Protein AF-A0A3E3E0A0-F1 (afdb_monomer_lite)

Secondary structure (DSSP, 8-state):
-PPPGGGGS-TTT--SEEEEEEEETTEEEEEEE-S-TT-SSPPPHHHHHHHHHHHHHHHHTSTTGGGEEEEEE-TTSSEEEEEEES--HHHHHHHHHHHHHHHHS--SPPTT-STTT-TTTTS--HHHHHHHHHHHHHHHTT--TTSSS--

Organism: NCBI:txid214853

Structure (mmCIF, N/CA/C/O backbone):
data_AF-A0A3E3E0A0-F1
#
_entry.id   AF-A0A3E3E0A0-F1
#
loop_
_atom_site.group_PDB
_atom_site.id
_atom_site.type_symbol
_atom_site.label_atom_id
_atom_site.label_alt_id
_atom_site.label_comp_id
_atom_site.label_asym_id
_atom_site.label_entity_id
_atom_site.label_seq_id
_atom_site.pdbx_PDB_ins_code
_atom_site.Cartn_x
_atom_site.Cartn_y
_atom_site.Cartn_z
_atom_site.occupancy
_atom_site.B_iso_or_equiv
_atom_site.auth_seq_id
_atom_site.auth_comp_id
_atom_site.auth_asym_id
_atom_site.auth_atom_id
_atom_site.pdbx_PDB_model_num
ATOM 1 N N . MET A 1 1 ? 30.960 1.815 -3.765 1.00 73.94 1 MET A N 1
ATOM 2 C CA . MET A 1 1 ? 29.744 1.153 -3.249 1.00 73.94 1 MET A CA 1
ATOM 3 C C . MET A 1 1 ? 28.763 1.051 -4.395 1.00 73.94 1 MET A C 1
ATOM 5 O O . MET A 1 1 ? 28.565 2.048 -5.081 1.00 73.94 1 MET A O 1
ATOM 9 N N . GLU A 1 2 ? 28.218 -0.135 -4.638 1.00 84.19 2 GLU A N 1
ATOM 10 C CA . GLU A 1 2 ? 27.210 -0.333 -5.680 1.00 84.19 2 GLU A CA 1
ATOM 11 C C . GLU A 1 2 ? 25.862 0.238 -5.228 1.00 84.19 2 GLU A C 1
ATOM 13 O O . GLU A 1 2 ? 25.525 0.206 -4.041 1.00 84.19 2 GLU A O 1
ATOM 18 N N . LYS A 1 3 ? 25.108 0.818 -6.166 1.00 85.25 3 LYS A N 1
ATOM 19 C CA . LYS A 1 3 ? 23.766 1.337 -5.891 1.00 85.25 3 LYS A CA 1
ATOM 20 C C . LYS A 1 3 ? 22.772 0.178 -5.834 1.00 85.25 3 LYS A C 1
ATOM 22 O O . LYS A 1 3 ? 22.814 -0.709 -6.677 1.00 85.25 3 LYS A O 1
ATOM 27 N N . ILE A 1 4 ? 21.845 0.224 -4.880 1.00 86.81 4 ILE A N 1
ATOM 28 C CA . ILE A 1 4 ? 20.697 -0.693 -4.850 1.00 86.81 4 ILE A CA 1
ATOM 29 C C . ILE A 1 4 ? 19.652 -0.288 -5.900 1.00 86.81 4 ILE A C 1
ATOM 31 O O . ILE A 1 4 ? 19.638 0.863 -6.338 1.00 86.81 4 ILE A O 1
ATOM 35 N N . ALA A 1 5 ? 18.746 -1.204 -6.258 1.00 84.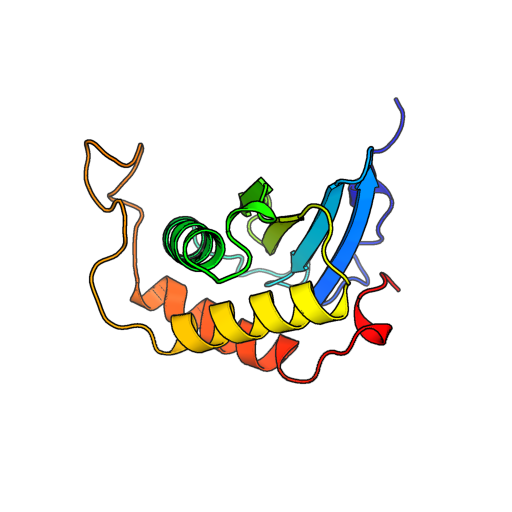75 5 ALA A N 1
ATOM 36 C CA . ALA A 1 5 ? 17.738 -1.005 -7.307 1.00 84.75 5 ALA A CA 1
ATOM 37 C C . ALA A 1 5 ? 16.954 0.313 -7.184 1.00 84.75 5 ALA A C 1
ATOM 39 O O . ALA A 1 5 ? 16.862 1.065 -8.151 1.00 84.75 5 ALA A O 1
ATOM 40 N N . SER A 1 6 ? 16.481 0.658 -5.982 1.00 83.25 6 SER A N 1
ATOM 41 C CA . SER A 1 6 ? 15.753 1.914 -5.760 1.00 83.25 6 SER A CA 1
ATOM 42 C C . SER A 1 6 ? 16.598 3.159 -6.058 1.00 83.25 6 SER A C 1
ATOM 44 O O . SER A 1 6 ? 16.064 4.167 -6.498 1.00 83.25 6 SER A O 1
ATOM 46 N N . PHE A 1 7 ? 17.922 3.112 -5.896 1.00 90.75 7 PHE A N 1
ATOM 47 C CA . PHE A 1 7 ? 18.809 4.254 -6.165 1.00 90.75 7 PHE A CA 1
ATOM 48 C C . PHE A 1 7 ? 19.191 4.389 -7.645 1.00 90.75 7 PHE A C 1
ATOM 50 O O . PHE A 1 7 ? 19.897 5.333 -8.014 1.00 90.75 7 PHE A O 1
ATOM 57 N N . MET A 1 8 ? 18.754 3.447 -8.485 1.00 90.75 8 MET A N 1
ATOM 58 C CA . MET A 1 8 ? 18.906 3.504 -9.939 1.00 90.75 8 MET A CA 1
ATOM 59 C C . MET A 1 8 ? 17.693 4.144 -10.634 1.00 90.75 8 MET A C 1
ATOM 61 O O . MET A 1 8 ? 17.782 4.462 -11.815 1.00 90.75 8 MET A O 1
ATOM 65 N N . VAL A 1 9 ? 16.590 4.375 -9.910 1.00 93.38 9 VAL A N 1
ATOM 66 C CA . VAL A 1 9 ? 15.364 5.005 -10.429 1.00 93.38 9 VAL A CA 1
ATOM 67 C C . VAL A 1 9 ? 15.447 6.531 -10.327 1.00 93.38 9 VAL A C 1
ATOM 69 O O . VAL A 1 9 ? 15.773 7.080 -9.269 1.00 93.38 9 VAL A O 1
ATOM 72 N N . ASP A 1 10 ? 15.082 7.231 -11.403 1.00 95.62 10 ASP A N 1
ATOM 73 C CA . ASP A 1 10 ? 14.968 8.692 -11.429 1.00 95.62 10 ASP A CA 1
ATOM 74 C C . ASP A 1 10 ? 13.688 9.157 -10.709 1.00 95.62 10 ASP A C 1
ATOM 76 O O . ASP A 1 10 ? 12.608 9.285 -11.287 1.00 95.62 10 ASP A O 1
ATOM 80 N N . HIS A 1 11 ? 13.814 9.442 -9.412 1.00 97.06 11 HIS A N 1
ATOM 81 C CA . HIS A 1 11 ? 12.701 9.888 -8.570 1.00 97.06 11 HIS A CA 1
ATOM 82 C C . HIS A 1 11 ? 12.135 11.262 -8.971 1.00 97.06 11 HIS A C 1
ATOM 84 O O . HIS A 1 11 ? 11.091 11.648 -8.453 1.00 97.06 11 HIS A O 1
ATOM 90 N N . THR A 1 12 ? 12.783 12.006 -9.877 1.00 96.44 12 THR A N 1
ATOM 91 C CA . THR A 1 12 ? 12.234 13.274 -10.391 1.00 96.44 12 THR A CA 1
ATOM 92 C C . THR A 1 12 ? 11.140 13.061 -11.441 1.00 96.44 12 THR A C 1
ATOM 94 O O . THR A 1 12 ? 10.350 13.972 -11.690 1.00 96.44 12 THR A O 1
ATOM 97 N N . LYS A 1 13 ? 11.064 11.855 -12.022 1.00 96.12 13 LYS A N 1
ATOM 98 C CA . LYS A 1 13 ? 10.086 11.461 -13.051 1.00 96.12 13 LYS A CA 1
ATOM 99 C C . LYS A 1 13 ? 9.067 10.432 -12.570 1.00 96.12 13 LYS A C 1
ATOM 101 O O . LYS A 1 13 ? 8.096 10.167 -13.272 1.00 96.12 13 LYS A O 1
ATOM 106 N N . LEU A 1 14 ? 9.304 9.833 -11.405 1.00 97.19 14 LEU A N 1
ATOM 107 C CA . LEU A 1 14 ? 8.433 8.813 -10.838 1.00 97.19 14 LEU A CA 1
ATOM 108 C C . LEU A 1 14 ? 7.099 9.427 -10.391 1.00 97.19 14 LEU A C 1
ATOM 110 O O . LEU A 1 14 ? 7.078 10.410 -9.653 1.00 97.19 14 LEU A O 1
ATOM 114 N N . GLU A 1 15 ? 5.998 8.811 -10.805 1.00 97.94 15 GLU A N 1
ATOM 115 C CA . GLU A 1 15 ? 4.637 9.201 -10.429 1.00 97.94 15 GLU A CA 1
ATOM 116 C C . GLU A 1 15 ? 4.018 8.159 -9.477 1.00 97.94 15 GLU A C 1
ATOM 118 O O . GLU A 1 15 ? 4.598 7.089 -9.271 1.00 97.94 15 GLU A O 1
ATOM 123 N N . PRO A 1 16 ? 2.872 8.449 -8.835 1.00 98.50 16 PRO A N 1
ATOM 124 C CA . PRO A 1 16 ? 2.122 7.439 -8.097 1.00 98.50 16 PRO A CA 1
ATOM 125 C C . PRO A 1 16 ? 1.701 6.257 -8.987 1.00 98.50 16 PRO A C 1
ATOM 127 O O . PRO A 1 16 ? 1.289 6.449 -10.131 1.00 98.50 16 PRO A O 1
ATOM 130 N N . GLY A 1 17 ? 1.781 5.034 -8.459 1.00 98.50 17 GLY A N 1
ATOM 131 C CA . GLY A 1 17 ? 1.506 3.813 -9.218 1.00 98.50 17 GLY A CA 1
ATOM 132 C C . GLY A 1 17 ? 1.955 2.531 -8.516 1.00 98.50 17 GLY A C 1
ATOM 133 O O . GLY A 1 17 ? 2.199 2.517 -7.307 1.00 98.50 17 GLY A O 1
ATOM 134 N N . ILE A 1 18 ? 2.054 1.443 -9.280 1.00 98.56 18 ILE A N 1
ATOM 135 C CA . ILE A 1 18 ? 2.648 0.162 -8.864 1.00 98.56 18 ILE A CA 1
ATOM 136 C C . ILE A 1 18 ? 3.805 -0.100 -9.817 1.00 98.56 18 ILE A C 1
ATOM 138 O O . ILE A 1 18 ? 3.575 -0.094 -11.020 1.00 98.56 18 ILE A O 1
ATOM 142 N N . TYR A 1 19 ? 5.005 -0.364 -9.306 1.00 98.38 19 TYR A N 1
ATOM 143 C CA . TYR A 1 19 ? 6.182 -0.605 -10.137 1.00 98.38 19 TYR A CA 1
ATOM 144 C C . TYR A 1 19 ? 6.899 -1.898 -9.766 1.00 98.38 19 TYR A C 1
ATOM 146 O O . TYR A 1 19 ? 7.047 -2.223 -8.589 1.00 98.38 19 TYR A O 1
ATOM 154 N N . LEU A 1 20 ? 7.393 -2.617 -10.768 1.00 97.19 20 LEU A N 1
ATOM 155 C CA . LEU A 1 20 ? 8.321 -3.724 -10.606 1.00 97.19 20 LEU A CA 1
ATOM 156 C C . LEU A 1 20 ? 9.680 -3.155 -10.183 1.00 97.19 20 LEU A C 1
ATOM 158 O O . LEU A 1 20 ? 10.423 -2.612 -10.997 1.00 97.19 20 LEU A O 1
ATOM 162 N N . SER A 1 21 ? 9.992 -3.257 -8.892 1.00 96.69 21 SER A N 1
ATOM 163 C CA . SER A 1 21 ? 11.202 -2.660 -8.326 1.00 96.69 21 SER A CA 1
ATOM 164 C C . SER A 1 21 ? 12.441 -3.487 -8.648 1.00 96.69 21 SER A C 1
ATOM 166 O O . SER A 1 21 ? 13.453 -2.958 -9.108 1.00 96.69 21 SER A O 1
ATOM 168 N N . ARG A 1 22 ? 12.365 -4.792 -8.376 1.00 95.31 22 ARG A N 1
ATOM 169 C CA . ARG A 1 22 ? 13.423 -5.767 -8.654 1.00 95.31 22 ARG A CA 1
ATOM 170 C C . ARG A 1 22 ? 12.894 -7.190 -8.532 1.00 95.31 22 ARG A C 1
ATOM 172 O O . ARG A 1 22 ? 11.874 -7.425 -7.880 1.00 95.31 22 ARG A O 1
ATOM 179 N N . GLU A 1 23 ? 13.666 -8.119 -9.073 1.00 94.88 23 GLU A N 1
ATOM 180 C CA . GLU A 1 23 ? 13.518 -9.549 -8.850 1.00 94.88 23 GLU A CA 1
ATOM 181 C C . GLU A 1 23 ? 14.853 -10.115 -8.363 1.00 94.88 23 GLU A C 1
ATOM 183 O O . GLU A 1 23 ? 15.891 -9.928 -9.001 1.00 94.88 23 GLU A O 1
ATOM 188 N N . ASP A 1 24 ? 14.836 -10.781 -7.212 1.00 93.62 24 ASP A N 1
ATOM 189 C CA . ASP A 1 24 ? 16.014 -11.413 -6.636 1.00 93.62 24 ASP A CA 1
ATOM 190 C C . ASP A 1 24 ? 15.655 -12.776 -6.039 1.00 93.62 24 ASP A C 1
ATOM 192 O O . ASP A 1 24 ? 14.772 -12.902 -5.199 1.00 93.62 24 ASP A O 1
ATOM 196 N N . ARG A 1 25 ? 16.339 -13.833 -6.503 1.00 93.81 25 ARG A N 1
ATOM 197 C CA . ARG A 1 25 ? 16.181 -15.214 -5.997 1.00 93.81 25 ARG A CA 1
ATOM 198 C C . ARG A 1 25 ? 14.723 -15.713 -6.009 1.00 93.81 25 ARG A C 1
ATOM 200 O O . ARG A 1 25 ? 14.295 -16.403 -5.089 1.00 93.81 25 ARG A O 1
ATOM 207 N N . GLY A 1 26 ? 13.970 -15.355 -7.051 1.00 93.81 26 GLY A N 1
ATOM 208 C CA . GLY A 1 26 ? 12.553 -15.701 -7.215 1.00 93.81 26 GLY A CA 1
ATOM 209 C C . GLY A 1 26 ? 11.581 -14.802 -6.444 1.00 93.81 26 GLY A C 1
ATOM 210 O O . GLY A 1 26 ? 10.372 -14.921 -6.629 1.00 93.81 26 GLY A O 1
ATOM 211 N N . VAL A 1 27 ? 12.079 -13.885 -5.609 1.00 97.94 27 VAL A N 1
ATOM 212 C CA . VAL A 1 27 ? 11.260 -12.885 -4.922 1.00 97.94 27 VAL A CA 1
ATOM 213 C C . VAL A 1 27 ? 11.116 -11.662 -5.808 1.00 97.94 27 VAL A C 1
ATOM 215 O O . VAL A 1 27 ? 12.104 -11.047 -6.209 1.00 97.94 27 VAL A O 1
ATOM 218 N N . ILE A 1 28 ? 9.874 -11.270 -6.060 1.00 98.06 28 ILE A N 1
ATOM 219 C CA . ILE A 1 28 ? 9.550 -10.059 -6.804 1.00 98.06 28 ILE A CA 1
ATOM 220 C C . ILE A 1 28 ? 9.149 -8.975 -5.810 1.00 98.06 28 ILE A C 1
ATOM 222 O O . ILE A 1 28 ? 8.217 -9.159 -5.023 1.00 98.06 28 ILE A O 1
ATOM 226 N N . THR A 1 29 ? 9.848 -7.842 -5.858 1.00 98.44 29 THR A N 1
ATOM 227 C CA . THR A 1 29 ? 9.522 -6.652 -5.068 1.00 98.44 29 THR A CA 1
ATOM 228 C C . THR A 1 29 ? 8.759 -5.649 -5.920 1.00 98.44 29 THR A C 1
ATOM 230 O O . THR A 1 29 ? 9.262 -5.195 -6.949 1.00 98.44 29 THR A O 1
ATOM 233 N N . TYR A 1 30 ? 7.593 -5.237 -5.438 1.00 98.62 30 TYR A N 1
ATOM 234 C CA . TYR A 1 30 ? 6.782 -4.176 -6.016 1.00 98.62 30 TYR A CA 1
ATOM 235 C C . TYR A 1 30 ? 6.873 -2.913 -5.162 1.00 98.62 30 TYR A C 1
ATOM 237 O O . TYR A 1 30 ? 6.746 -2.970 -3.940 1.00 98.62 30 TYR A O 1
ATOM 245 N N . ASP A 1 31 ? 7.091 -1.781 -5.817 1.00 98.62 31 ASP A N 1
ATOM 246 C CA . ASP A 1 31 ? 7.026 -0.430 -5.265 1.00 98.62 31 ASP A CA 1
ATOM 247 C C . ASP A 1 31 ? 5.605 0.102 -5.453 1.00 98.62 31 ASP A C 1
ATOM 249 O O . ASP A 1 31 ? 5.166 0.366 -6.573 1.00 98.62 31 ASP A O 1
ATOM 253 N N . LEU A 1 32 ? 4.872 0.210 -4.351 1.00 98.75 32 LEU A N 1
ATOM 254 C CA . LEU A 1 32 ? 3.532 0.774 -4.316 1.00 98.75 32 LEU A CA 1
ATOM 255 C C . LEU A 1 32 ? 3.690 2.249 -3.960 1.00 98.75 32 LEU A C 1
ATOM 257 O O . LEU A 1 32 ? 3.806 2.612 -2.785 1.00 98.75 32 LEU A O 1
ATOM 261 N N . ARG A 1 33 ? 3.752 3.096 -4.987 1.00 98.75 33 ARG A N 1
ATOM 262 C CA . ARG A 1 33 ? 4.054 4.521 -4.861 1.00 98.75 33 ARG A CA 1
ATOM 263 C C . ARG A 1 33 ? 2.775 5.317 -4.642 1.00 98.75 33 ARG A C 1
ATOM 265 O O . ARG A 1 33 ? 2.026 5.553 -5.582 1.00 98.75 33 ARG A O 1
ATOM 272 N N . PHE A 1 34 ? 2.537 5.751 -3.410 1.00 98.69 34 PHE A N 1
ATOM 273 C CA . PHE A 1 34 ? 1.347 6.523 -3.036 1.00 98.69 34 PHE A CA 1
ATOM 274 C C . PHE A 1 34 ? 1.517 8.013 -3.340 1.00 98.69 34 PHE A C 1
ATOM 276 O O . PHE A 1 34 ? 0.582 8.676 -3.779 1.00 98.69 34 PHE A O 1
ATOM 283 N N . ILE A 1 35 ? 2.716 8.542 -3.097 1.00 98.50 35 ILE A N 1
ATOM 284 C CA . ILE A 1 35 ? 3.022 9.970 -3.187 1.00 98.50 35 ILE A CA 1
ATOM 285 C C . ILE A 1 35 ? 4.126 10.180 -4.216 1.00 98.50 35 ILE A C 1
ATOM 287 O O . ILE A 1 35 ? 5.125 9.454 -4.226 1.00 98.50 35 ILE A O 1
ATOM 291 N N . LYS A 1 36 ? 3.973 11.217 -5.045 1.00 98.38 36 LYS A N 1
ATOM 292 C CA . LYS A 1 36 ? 5.032 11.674 -5.945 1.00 98.38 36 LYS A CA 1
ATOM 293 C C . LYS A 1 36 ? 6.284 12.026 -5.126 1.00 98.38 36 LYS A C 1
ATOM 295 O O . LYS A 1 36 ? 6.185 12.834 -4.195 1.00 98.38 36 LYS A O 1
ATOM 300 N N . PRO A 1 37 ? 7.464 11.452 -5.423 1.00 98.44 37 PRO A N 1
ATOM 301 C CA . PRO A 1 37 ? 8.658 11.724 -4.634 1.00 98.44 37 PRO A CA 1
ATOM 302 C C . PRO A 1 37 ? 8.974 13.219 -4.524 1.00 98.44 37 PRO A C 1
ATOM 304 O O . PRO A 1 37 ? 8.733 14.000 -5.444 1.00 98.44 37 PRO A O 1
ATOM 307 N N . ASN A 1 38 ? 9.525 13.617 -3.374 1.00 98.06 38 ASN A N 1
ATOM 308 C CA . ASN A 1 38 ? 9.927 14.996 -3.066 1.00 98.06 38 ASN A CA 1
ATOM 309 C C . ASN A 1 38 ? 8.794 16.043 -3.124 1.00 98.06 38 ASN A C 1
ATOM 311 O O . ASN A 1 38 ? 9.075 17.238 -3.139 1.00 98.06 38 ASN A O 1
ATOM 315 N N . THR A 1 39 ? 7.528 15.611 -3.122 1.00 97.88 39 THR A N 1
ATOM 316 C CA . THR A 1 39 ? 6.358 16.498 -3.202 1.00 97.88 39 THR A CA 1
ATOM 317 C C . THR A 1 39 ? 5.492 16.347 -1.945 1.00 97.88 39 THR A C 1
ATOM 319 O O . THR A 1 39 ? 4.638 15.463 -1.901 1.00 97.88 39 THR A O 1
ATOM 322 N N . PRO A 1 40 ? 5.719 17.146 -0.885 1.00 95.81 40 PRO A N 1
ATOM 323 C CA . PRO A 1 40 ? 4.890 17.093 0.316 1.00 95.81 40 PRO A CA 1
ATOM 324 C C . PRO A 1 40 ? 3.452 17.593 0.039 1.00 95.81 40 PRO A C 1
ATOM 326 O O . PRO A 1 40 ? 3.254 18.394 -0.875 1.00 95.81 40 PRO A O 1
ATOM 329 N N . PRO A 1 41 ? 2.451 17.194 0.849 1.00 97.62 41 PRO A N 1
ATOM 330 C CA . PRO A 1 41 ? 2.580 16.384 2.061 1.00 97.62 41 PRO A CA 1
ATOM 331 C C . PRO A 1 41 ? 2.859 14.901 1.771 1.00 97.62 41 PRO A C 1
ATOM 333 O O . PRO A 1 41 ? 2.317 14.319 0.838 1.00 97.62 41 PRO A O 1
ATOM 336 N N . PHE A 1 42 ? 3.709 14.292 2.602 1.00 98.56 42 PHE A N 1
ATOM 337 C CA . PHE A 1 42 ? 3.939 12.843 2.611 1.00 98.56 42 PHE A CA 1
ATOM 338 C C . PHE A 1 42 ? 2.864 12.135 3.443 1.00 98.56 42 PHE A C 1
ATOM 340 O O . PHE A 1 42 ? 2.101 12.795 4.153 1.00 98.56 42 PHE A O 1
ATOM 347 N N . LEU A 1 43 ? 2.840 10.799 3.414 1.00 98.69 43 LEU A N 1
ATOM 348 C CA . LEU A 1 43 ? 1.990 10.034 4.325 1.00 98.69 43 LEU A CA 1
ATOM 349 C C . LEU A 1 43 ? 2.339 10.409 5.773 1.00 98.69 43 LEU A C 1
ATOM 351 O O . LEU A 1 43 ? 3.515 10.426 6.160 1.00 98.69 43 LEU A O 1
ATOM 355 N N . SER A 1 44 ? 1.321 10.730 6.572 1.00 98.56 44 SER A N 1
ATOM 356 C CA . SER A 1 44 ? 1.501 10.871 8.015 1.00 98.56 44 SER A CA 1
ATOM 357 C C . SER A 1 44 ? 1.937 9.524 8.593 1.00 98.56 44 SER A C 1
ATOM 359 O O . SER A 1 44 ? 1.631 8.472 8.029 1.00 98.56 44 SER A O 1
ATOM 361 N N . ASN A 1 45 ? 2.640 9.527 9.728 1.00 98.44 45 ASN A N 1
ATOM 362 C CA . ASN A 1 45 ? 3.019 8.267 10.372 1.00 98.44 45 ASN A CA 1
ATOM 363 C C . ASN A 1 45 ? 1.784 7.433 10.733 1.00 98.44 45 ASN A C 1
ATOM 365 O O . ASN A 1 45 ? 1.787 6.229 10.520 1.00 98.44 45 ASN A O 1
ATOM 369 N N . LYS A 1 46 ? 0.709 8.085 11.193 1.00 98.62 46 LYS A N 1
ATOM 370 C CA . LYS A 1 46 ? -0.555 7.429 11.532 1.00 98.62 46 LYS A CA 1
ATOM 371 C C . LYS A 1 46 ? -1.194 6.720 10.339 1.00 98.62 46 LYS A C 1
ATOM 373 O O . LYS A 1 46 ? -1.544 5.546 10.453 1.00 98.62 46 LYS A O 1
ATOM 378 N N . ALA A 1 47 ? -1.309 7.400 9.195 1.00 98.75 47 ALA A N 1
ATOM 379 C CA . ALA A 1 47 ? -1.831 6.796 7.970 1.00 98.75 47 ALA A CA 1
ATOM 380 C C . ALA A 1 47 ? -0.924 5.655 7.497 1.00 98.75 47 ALA A C 1
ATOM 382 O O . ALA A 1 47 ? -1.399 4.552 7.246 1.00 98.75 47 ALA A O 1
ATOM 383 N N . LEU A 1 48 ? 0.388 5.906 7.428 1.00 98.81 48 LEU A N 1
ATOM 384 C CA . LEU A 1 48 ? 1.395 4.947 6.974 1.00 98.81 48 LEU A CA 1
ATOM 385 C C . LEU A 1 48 ? 1.347 3.641 7.784 1.00 98.81 48 LEU A C 1
ATOM 387 O O . LEU A 1 48 ? 1.287 2.557 7.212 1.00 98.81 48 LEU A O 1
ATOM 391 N N . HIS A 1 49 ? 1.330 3.762 9.107 1.00 98.81 49 HIS A N 1
ATOM 392 C CA . HIS A 1 49 ? 1.337 2.649 10.051 1.00 98.81 49 HIS A CA 1
ATOM 393 C C . HIS A 1 49 ? 0.006 1.887 10.069 1.00 98.81 49 HIS A C 1
ATOM 395 O O . HIS A 1 49 ? -0.029 0.660 10.089 1.00 98.81 49 HIS A O 1
ATOM 401 N N . THR A 1 50 ? -1.115 2.598 9.962 1.00 98.88 50 THR A N 1
ATOM 402 C CA . THR A 1 50 ? -2.429 1.948 9.873 1.00 98.88 50 THR A CA 1
ATOM 403 C C . THR A 1 50 ? -2.593 1.183 8.562 1.00 98.88 50 THR A C 1
ATOM 405 O O . THR A 1 50 ? -3.118 0.071 8.563 1.00 98.88 50 THR A O 1
ATOM 408 N N . ILE A 1 51 ? -2.110 1.738 7.444 1.00 98.88 51 ILE A N 1
ATOM 409 C CA . ILE A 1 51 ? -2.088 1.039 6.152 1.00 98.88 51 ILE A CA 1
ATOM 410 C C . ILE A 1 51 ? -1.175 -0.189 6.226 1.00 98.88 51 ILE A C 1
ATOM 412 O O . ILE A 1 51 ? -1.546 -1.231 5.695 1.00 98.88 51 ILE A O 1
ATOM 416 N N . GLU A 1 52 ? -0.021 -0.106 6.898 1.00 98.81 52 GLU A N 1
ATOM 417 C CA . GLU A 1 52 ? 0.840 -1.269 7.157 1.00 98.81 52 GLU A CA 1
ATOM 418 C C . GLU A 1 52 ? 0.067 -2.397 7.846 1.00 98.81 52 GLU A C 1
ATOM 420 O O . GLU A 1 52 ? 0.024 -3.505 7.310 1.00 98.81 52 GLU A O 1
ATOM 425 N N . HIS A 1 53 ? -0.593 -2.107 8.970 1.00 98.75 53 HIS A N 1
ATOM 426 C CA . HIS A 1 53 ? -1.379 -3.092 9.714 1.00 98.75 53 HIS A CA 1
ATOM 427 C C . HIS A 1 53 ? -2.487 -3.711 8.849 1.00 98.75 53 HIS A C 1
ATOM 429 O O . HIS A 1 53 ? -2.576 -4.933 8.718 1.00 98.75 53 HIS A O 1
ATOM 435 N N . LEU A 1 54 ? -3.303 -2.874 8.204 1.00 98.81 54 LEU A N 1
ATOM 436 C CA . LEU A 1 54 ? -4.433 -3.329 7.394 1.00 98.81 54 LEU A CA 1
ATOM 437 C C . LEU A 1 54 ? -3.985 -4.162 6.187 1.00 98.81 54 LEU A C 1
ATOM 439 O O . LEU A 1 54 ? -4.467 -5.280 5.995 1.00 98.81 54 LEU A O 1
ATOM 443 N N . CYS A 1 55 ? -3.045 -3.656 5.386 1.00 98.69 55 CYS A N 1
ATOM 444 C CA . CYS A 1 55 ? -2.562 -4.358 4.200 1.00 98.69 55 CYS A CA 1
ATOM 445 C C . CYS A 1 55 ? -1.836 -5.652 4.571 1.00 98.69 55 CYS A C 1
ATOM 447 O O . CYS A 1 55 ? -2.092 -6.675 3.938 1.00 98.69 55 CYS A O 1
ATOM 449 N N . ALA A 1 56 ? -0.979 -5.654 5.598 1.00 97.94 56 ALA A N 1
ATOM 450 C CA . ALA A 1 56 ? -0.303 -6.874 6.034 1.00 97.94 56 ALA A CA 1
ATOM 451 C C . ALA A 1 56 ? -1.315 -7.959 6.436 1.00 97.94 56 ALA A C 1
ATOM 453 O O . ALA A 1 56 ? -1.172 -9.111 6.019 1.00 97.94 56 ALA A O 1
ATOM 454 N N . THR A 1 57 ? -2.372 -7.593 7.170 1.00 98.06 57 THR A N 1
ATOM 455 C CA . THR A 1 57 ? -3.455 -8.518 7.524 1.00 98.06 57 THR A CA 1
ATOM 456 C C . THR A 1 57 ? -4.223 -8.994 6.292 1.00 98.06 57 THR A C 1
ATOM 458 O O . THR A 1 57 ? -4.380 -10.200 6.111 1.00 98.06 57 THR A O 1
ATOM 461 N N . TYR A 1 58 ? -4.681 -8.097 5.419 1.00 98.38 58 TYR A N 1
ATOM 462 C CA . TYR A 1 58 ? -5.530 -8.465 4.278 1.00 98.38 58 TYR A CA 1
ATOM 463 C C . TYR A 1 58 ? -4.785 -9.295 3.231 1.00 98.38 58 TYR A C 1
ATOM 465 O O . TYR A 1 58 ? -5.316 -10.288 2.735 1.00 98.38 58 TYR A O 1
ATOM 473 N N . LEU A 1 59 ? -3.538 -8.936 2.924 1.00 98.38 59 LEU A N 1
ATOM 474 C CA . LEU A 1 59 ? -2.716 -9.670 1.963 1.00 98.38 59 LEU A CA 1
ATOM 475 C C . LEU A 1 59 ? -2.438 -11.097 2.457 1.00 98.38 59 LEU A C 1
ATOM 477 O O . LEU A 1 59 ? -2.596 -12.050 1.691 1.00 98.38 59 LEU A O 1
ATOM 481 N N . ARG A 1 60 ? -2.108 -11.263 3.748 1.00 97.50 60 ARG A N 1
ATOM 482 C CA . ARG A 1 60 ? -1.848 -12.579 4.364 1.00 97.50 60 ARG A CA 1
ATOM 483 C C . ARG A 1 60 ? -3.100 -13.405 4.664 1.00 97.50 60 ARG A C 1
ATOM 485 O O . ARG A 1 60 ? -2.968 -14.586 4.957 1.00 97.50 60 ARG A O 1
ATOM 492 N N . ASN A 1 61 ? -4.293 -12.824 4.568 1.00 97.44 61 ASN A N 1
ATOM 493 C CA . ASN A 1 61 ? -5.566 -13.550 4.654 1.00 97.44 61 ASN A CA 1
ATOM 494 C C . ASN A 1 61 ? -6.251 -13.702 3.285 1.00 97.44 61 ASN A C 1
ATOM 496 O O . ASN A 1 61 ? -7.400 -14.133 3.199 1.00 97.44 61 ASN A O 1
ATOM 500 N N . SER A 1 62 ? -5.556 -13.356 2.199 1.00 97.31 62 SER A N 1
ATOM 501 C CA . SER A 1 62 ? -6.038 -13.584 0.840 1.00 97.31 62 SER A CA 1
ATOM 502 C C . SER A 1 62 ? -5.814 -15.035 0.399 1.00 97.31 62 SER A C 1
ATOM 504 O O . SER A 1 62 ? -5.089 -15.801 1.034 1.00 97.31 62 SER A O 1
ATOM 506 N N . LYS A 1 63 ? -6.358 -15.398 -0.770 1.00 97.12 63 LYS A N 1
ATOM 507 C CA . LYS A 1 63 ? -6.066 -16.684 -1.429 1.00 97.12 63 LYS A CA 1
ATOM 508 C C . LYS A 1 63 ? -4.588 -16.874 -1.820 1.00 97.12 63 LYS A C 1
ATOM 510 O O . LYS A 1 63 ? -4.227 -17.958 -2.253 1.00 97.12 63 LYS A O 1
ATOM 515 N N . PHE A 1 64 ? -3.773 -15.823 -1.718 1.00 97.69 64 PHE A N 1
ATOM 516 C CA . PHE A 1 64 ? -2.344 -15.812 -2.041 1.00 97.69 64 PHE A CA 1
ATOM 517 C C . PHE A 1 64 ? -1.470 -15.671 -0.780 1.00 97.69 64 PHE A C 1
ATOM 519 O O . PHE A 1 64 ? -0.354 -15.161 -0.846 1.00 97.69 64 PHE A O 1
ATOM 526 N N . ASN A 1 65 ? -1.982 -16.066 0.388 1.00 96.19 65 ASN A N 1
ATOM 527 C CA . ASN A 1 65 ? -1.306 -15.925 1.681 1.00 96.19 65 ASN A CA 1
ATOM 528 C C . ASN A 1 65 ? 0.131 -16.489 1.708 1.00 96.19 65 ASN A C 1
ATOM 530 O O . ASN A 1 65 ? 1.037 -15.816 2.197 1.00 96.19 65 ASN A O 1
ATOM 534 N N . GLU A 1 66 ? 0.350 -17.673 1.136 1.00 97.44 66 GLU A N 1
ATOM 535 C CA . GLU A 1 66 ? 1.646 -18.358 1.047 1.00 97.44 66 GLU A CA 1
ATOM 536 C C . GLU A 1 66 ? 2.614 -17.668 0.078 1.00 97.44 66 GLU A C 1
ATOM 538 O O . GLU A 1 66 ? 3.827 -17.848 0.168 1.00 97.44 66 GLU A O 1
ATOM 543 N N . ASN A 1 67 ? 2.096 -16.835 -0.825 1.00 98.31 67 ASN A N 1
ATOM 544 C CA . ASN A 1 67 ? 2.890 -16.111 -1.806 1.00 98.31 67 ASN A CA 1
ATOM 545 C C . ASN A 1 67 ? 3.335 -14.725 -1.319 1.00 98.31 67 ASN A C 1
ATOM 547 O O . ASN A 1 67 ? 4.203 -14.120 -1.948 1.00 98.31 67 ASN A O 1
ATOM 551 N N . VAL A 1 68 ? 2.749 -14.196 -0.239 1.00 98.25 68 VAL A N 1
ATOM 552 C CA . VAL A 1 68 ? 3.084 -12.874 0.313 1.00 98.25 68 VAL A CA 1
ATOM 553 C C . VAL A 1 68 ? 4.213 -13.006 1.336 1.00 98.25 68 VAL A C 1
ATOM 555 O O . VAL A 1 68 ? 4.028 -13.494 2.455 1.00 98.25 68 VAL A O 1
ATOM 558 N N . ILE A 1 69 ? 5.395 -12.506 0.977 1.00 98.19 69 ILE A N 1
ATOM 559 C CA . ILE A 1 69 ? 6.582 -12.552 1.840 1.00 98.19 69 ILE A CA 1
ATOM 560 C C . ILE A 1 69 ? 6.572 -11.399 2.837 1.00 98.19 69 ILE A C 1
ATOM 562 O O . ILE A 1 69 ? 6.798 -11.617 4.027 1.00 98.19 69 ILE A O 1
ATOM 566 N N . TYR A 1 70 ? 6.320 -10.178 2.368 1.00 98.25 70 TYR A N 1
ATOM 567 C CA . TYR A 1 70 ? 6.399 -8.974 3.191 1.00 98.25 70 TYR A CA 1
ATOM 568 C C . TYR A 1 70 ? 5.580 -7.838 2.584 1.00 98.25 70 TYR A C 1
ATOM 570 O O . TYR A 1 70 ? 5.534 -7.683 1.365 1.00 98.25 70 TYR A O 1
ATOM 578 N N . PHE A 1 71 ? 4.982 -7.027 3.449 1.00 98.75 71 PHE A N 1
ATOM 579 C CA . PHE A 1 71 ? 4.433 -5.722 3.116 1.00 98.75 71 PHE A CA 1
ATOM 580 C C . PHE A 1 71 ? 4.932 -4.740 4.168 1.00 98.75 71 PHE A C 1
ATOM 582 O O . PHE A 1 71 ? 4.833 -5.043 5.356 1.00 98.75 71 PHE A O 1
ATOM 589 N N . GLY A 1 72 ? 5.449 -3.586 3.759 1.00 98.56 72 GLY A N 1
ATOM 590 C CA . GLY A 1 72 ? 5.838 -2.580 4.737 1.00 98.56 72 GLY A CA 1
ATOM 591 C C . GLY A 1 72 ? 6.242 -1.234 4.157 1.00 98.56 72 GLY A C 1
ATOM 592 O O . GLY A 1 72 ? 6.428 -1.094 2.941 1.00 98.56 72 GLY A O 1
ATOM 593 N N . PRO A 1 73 ? 6.320 -0.214 5.021 1.00 98.62 73 PRO A N 1
ATOM 594 C CA . PRO A 1 73 ? 6.446 1.170 4.609 1.00 98.62 73 PRO A CA 1
ATOM 595 C C . PRO A 1 73 ? 7.857 1.517 4.142 1.00 98.62 73 PRO A C 1
ATOM 597 O O . PRO A 1 73 ? 8.866 1.032 4.654 1.00 98.62 73 PRO A O 1
ATOM 600 N N . MET A 1 74 ? 7.941 2.446 3.194 1.00 98.56 74 MET A N 1
ATOM 601 C CA . MET A 1 74 ? 9.203 3.099 2.869 1.00 98.56 74 MET A CA 1
ATOM 602 C C . MET A 1 74 ? 9.494 4.204 3.887 1.00 98.56 74 MET A C 1
ATOM 604 O O . MET A 1 74 ? 8.639 5.051 4.146 1.00 98.56 74 MET A O 1
ATOM 608 N N . GLY A 1 75 ? 10.732 4.286 4.384 1.00 98.25 75 GLY A N 1
ATOM 609 C CA . GLY A 1 75 ? 11.136 5.321 5.350 1.00 98.25 75 GLY A CA 1
ATOM 610 C C . GLY A 1 75 ? 10.985 6.766 4.846 1.00 98.25 75 GLY A C 1
ATOM 611 O O . GLY A 1 75 ? 10.861 7.690 5.642 1.00 98.25 75 GLY A O 1
ATOM 612 N N . CYS A 1 76 ? 10.925 6.981 3.527 1.00 98.06 76 CYS A N 1
ATOM 613 C CA . CYS A 1 76 ? 10.628 8.289 2.935 1.00 98.06 76 CYS A CA 1
ATOM 614 C C . CYS A 1 76 ? 9.132 8.665 2.960 1.00 98.06 76 CYS A C 1
ATOM 616 O O . CYS A 1 76 ? 8.788 9.766 2.541 1.00 98.06 76 CYS A O 1
ATOM 618 N N . ARG A 1 77 ? 8.250 7.777 3.447 1.00 98.75 77 ARG A N 1
ATOM 619 C CA . ARG A 1 77 ? 6.798 7.984 3.629 1.00 98.75 77 ARG A CA 1
ATOM 620 C C . ARG A 1 77 ? 6.026 8.320 2.350 1.00 98.75 77 ARG A C 1
ATOM 622 O O . ARG A 1 77 ? 5.031 9.039 2.378 1.00 98.75 77 ARG A O 1
ATOM 629 N N . THR A 1 78 ? 6.489 7.802 1.216 1.00 98.75 78 THR A N 1
ATOM 630 C CA . THR A 1 78 ? 5.841 8.014 -0.093 1.00 98.75 78 THR A CA 1
ATOM 631 C C . THR A 1 78 ? 5.227 6.745 -0.678 1.00 98.75 78 THR A C 1
ATOM 633 O O . THR A 1 78 ? 4.647 6.796 -1.758 1.00 98.75 78 THR A O 1
ATOM 636 N N . GLY A 1 79 ? 5.328 5.610 0.010 1.00 98.75 79 GLY A N 1
ATOM 637 C CA . GLY A 1 79 ? 4.826 4.338 -0.491 1.00 98.75 79 GLY A CA 1
ATOM 638 C C . GLY A 1 79 ? 5.220 3.155 0.383 1.00 98.75 79 GLY A C 1
ATOM 639 O O . GLY A 1 79 ? 5.736 3.327 1.491 1.00 98.75 79 GLY A O 1
ATOM 640 N N . PHE A 1 80 ? 4.995 1.963 -0.158 1.00 98.94 80 PHE A N 1
ATOM 641 C CA . PHE A 1 80 ? 5.225 0.673 0.490 1.00 98.94 80 PHE A CA 1
ATOM 642 C C . PHE A 1 80 ? 5.945 -0.279 -0.463 1.00 98.94 80 PHE A C 1
ATOM 644 O O . PHE A 1 80 ? 5.847 -0.140 -1.682 1.00 98.94 80 PHE A O 1
ATOM 651 N N . TYR A 1 81 ? 6.635 -1.273 0.087 1.00 98.75 81 TYR A N 1
ATOM 652 C CA . TYR A 1 81 ? 7.097 -2.423 -0.682 1.00 98.75 81 TYR A CA 1
ATOM 653 C C . TYR A 1 81 ? 6.209 -3.633 -0.416 1.00 98.75 81 TYR A C 1
ATOM 655 O O . TYR A 1 81 ? 5.919 -3.942 0.739 1.00 98.75 81 TYR A O 1
ATOM 663 N N . LEU A 1 82 ? 5.838 -4.338 -1.484 1.00 98.75 82 LEU A N 1
ATOM 664 C CA . LEU A 1 82 ? 5.205 -5.655 -1.437 1.00 98.75 82 LEU A CA 1
ATOM 665 C C . LEU A 1 82 ? 6.153 -6.683 -2.056 1.00 98.75 82 LEU A C 1
ATOM 667 O O . LEU A 1 82 ? 6.534 -6.556 -3.216 1.00 98.75 82 LEU A O 1
ATOM 671 N N . LEU A 1 83 ? 6.534 -7.699 -1.289 1.00 98.56 83 LEU A N 1
ATOM 672 C CA . LEU A 1 83 ? 7.368 -8.805 -1.753 1.00 98.56 83 LEU A CA 1
ATOM 673 C C . LEU A 1 83 ? 6.499 -10.043 -1.937 1.00 98.56 83 LEU A C 1
ATOM 675 O O . LEU A 1 83 ? 5.775 -10.441 -1.019 1.00 98.56 83 LEU A O 1
ATOM 679 N N . THR A 1 84 ? 6.612 -10.667 -3.104 1.00 98.56 84 THR A N 1
ATOM 680 C CA . THR A 1 84 ? 5.858 -11.877 -3.449 1.00 98.56 84 THR A CA 1
ATOM 681 C C . THR A 1 84 ? 6.752 -12.950 -4.052 1.00 98.56 84 THR A C 1
ATOM 683 O O . THR A 1 84 ? 7.832 -12.647 -4.560 1.00 98.56 84 THR A O 1
ATOM 686 N N . LEU A 1 85 ? 6.288 -14.196 -4.010 1.00 97.81 85 LEU A N 1
ATOM 687 C CA . LEU A 1 85 ? 6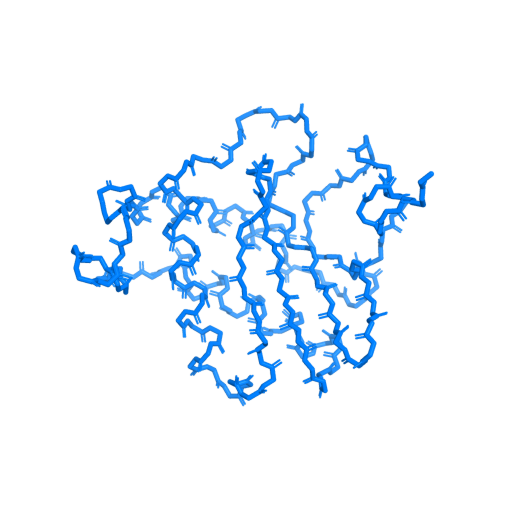.947 -15.358 -4.600 1.00 97.81 85 LEU A CA 1
ATOM 688 C C . LEU A 1 85 ? 5.937 -16.176 -5.407 1.00 97.81 85 LEU A C 1
ATOM 690 O O . LEU A 1 85 ? 4.874 -16.525 -4.897 1.00 97.81 85 LEU A O 1
ATOM 694 N N . GLY A 1 86 ? 6.287 -16.512 -6.650 1.00 96.81 86 GLY A N 1
ATOM 695 C CA . GLY A 1 86 ? 5.510 -17.449 -7.469 1.00 96.81 86 GLY A CA 1
ATOM 696 C C . GLY A 1 86 ? 4.165 -16.925 -7.985 1.00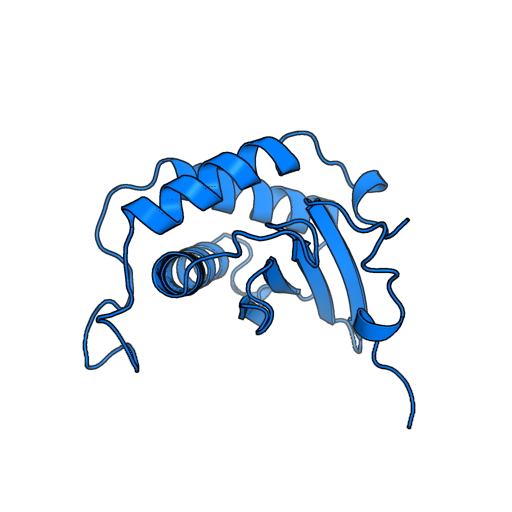 96.81 86 GLY A C 1
ATOM 697 O O . GLY A 1 86 ? 3.301 -17.735 -8.298 1.00 96.81 86 GLY A O 1
ATOM 698 N N . LEU A 1 87 ? 3.982 -15.602 -8.075 1.00 97.12 87 LEU A N 1
ATOM 699 C CA . LEU A 1 87 ? 2.785 -14.979 -8.653 1.00 97.12 87 LEU A CA 1
ATOM 700 C C . LEU A 1 87 ? 3.100 -14.290 -9.977 1.00 97.12 87 LEU A C 1
ATOM 702 O O . LEU A 1 87 ? 4.118 -13.604 -10.101 1.00 97.12 87 LEU A O 1
ATOM 706 N N . ALA A 1 88 ? 2.182 -14.400 -10.936 1.00 97.38 88 ALA A N 1
ATOM 707 C CA . ALA A 1 88 ? 2.233 -13.591 -12.145 1.00 97.38 88 ALA A CA 1
ATOM 708 C C . ALA A 1 88 ? 1.942 -12.114 -11.824 1.00 97.38 88 ALA A C 1
ATOM 710 O O . ALA A 1 88 ? 1.159 -11.799 -10.923 1.00 97.38 88 ALA A O 1
ATOM 711 N N . HIS A 1 89 ? 2.505 -11.182 -12.603 1.00 97.75 89 HIS A N 1
ATOM 712 C CA . HIS A 1 89 ? 2.295 -9.743 -12.393 1.00 97.75 89 HIS A CA 1
ATOM 713 C C . HIS A 1 89 ? 0.809 -9.367 -12.372 1.00 97.75 89 HIS A C 1
ATOM 715 O O . HIS A 1 89 ? 0.369 -8.638 -11.485 1.00 97.75 89 HIS A O 1
ATOM 721 N N . LYS A 1 90 ? 0.006 -9.934 -13.280 1.00 97.81 90 LYS A N 1
ATOM 722 C CA . LYS A 1 90 ? -1.453 -9.760 -13.294 1.00 97.81 90 LYS A CA 1
ATOM 723 C C . LYS A 1 90 ? -2.131 -10.129 -11.974 1.00 97.81 90 LYS A C 1
ATOM 725 O O . LYS A 1 90 ? -3.070 -9.451 -11.558 1.00 97.81 90 LYS A O 1
ATOM 730 N N . GLU A 1 91 ? -1.681 -11.202 -11.329 1.00 98.19 91 GLU A N 1
ATOM 731 C CA . GLU A 1 91 ? -2.242 -11.669 -10.060 1.00 98.19 91 GLU A CA 1
ATOM 732 C C . GLU A 1 91 ? -1.888 -10.714 -8.927 1.00 98.19 91 GLU A C 1
ATOM 734 O O . GLU A 1 91 ? -2.765 -10.371 -8.138 1.00 98.19 91 GLU A O 1
ATOM 739 N N . VAL A 1 92 ? -0.646 -10.221 -8.892 1.00 98.19 92 VAL A N 1
ATOM 740 C CA . VAL A 1 92 ? -0.217 -9.226 -7.900 1.00 98.19 92 VAL A CA 1
ATOM 741 C C . VAL A 1 92 ? -0.958 -7.908 -8.087 1.00 98.19 92 VAL A C 1
ATOM 743 O O . VAL A 1 92 ? -1.474 -7.361 -7.118 1.00 98.19 92 VAL A O 1
ATOM 746 N N . ILE A 1 93 ? -1.081 -7.416 -9.322 1.00 98.38 93 ILE A N 1
ATOM 747 C CA . ILE A 1 93 ? -1.849 -6.201 -9.623 1.00 98.38 93 ILE A CA 1
ATOM 748 C C . ILE A 1 93 ? -3.305 -6.381 -9.179 1.00 98.38 93 ILE A C 1
ATOM 750 O O . ILE A 1 93 ? -3.858 -5.503 -8.519 1.00 98.38 93 ILE A O 1
ATOM 754 N N . GLY A 1 94 ? -3.922 -7.524 -9.493 1.00 98.38 94 GLY A N 1
ATOM 755 C CA . GLY A 1 94 ? -5.282 -7.842 -9.060 1.00 98.38 94 GLY A CA 1
ATOM 756 C C . GLY A 1 94 ? -5.425 -7.907 -7.537 1.00 98.38 94 GLY A C 1
ATOM 757 O O . GLY A 1 94 ? -6.379 -7.352 -6.994 1.00 98.38 94 GLY A O 1
ATOM 758 N N . LEU A 1 95 ? -4.468 -8.535 -6.848 1.00 98.44 95 LEU A N 1
ATOM 759 C CA . LEU A 1 95 ? -4.418 -8.606 -5.389 1.00 98.44 95 LEU A CA 1
ATOM 760 C C . LEU A 1 95 ? -4.312 -7.207 -4.772 1.00 98.44 95 LEU A C 1
ATOM 762 O O . LEU A 1 95 ? 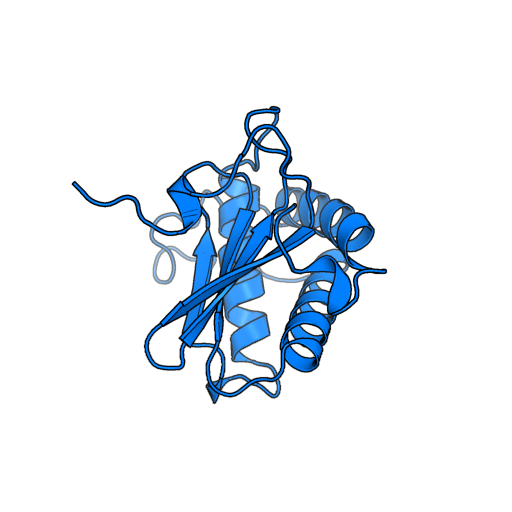-5.133 -6.867 -3.927 1.00 98.44 95 LEU A O 1
ATOM 766 N N . VAL A 1 96 ? -3.368 -6.379 -5.232 1.00 98.62 96 VAL A N 1
ATOM 767 C CA . VAL A 1 96 ? -3.180 -5.009 -4.731 1.00 98.62 96 VAL A CA 1
ATOM 768 C C . VAL A 1 96 ? -4.434 -4.176 -4.965 1.00 98.62 96 VAL A C 1
ATOM 770 O O . VAL A 1 96 ? -4.945 -3.594 -4.016 1.00 98.62 96 VAL A O 1
ATOM 773 N N . LYS A 1 97 ? -4.986 -4.156 -6.186 1.00 98.62 97 LYS A N 1
ATOM 774 C CA . LYS A 1 97 ? -6.214 -3.398 -6.476 1.00 98.62 97 LYS A CA 1
ATOM 775 C C . LYS A 1 97 ? -7.371 -3.825 -5.582 1.00 98.62 97 LYS A C 1
ATOM 777 O O . LYS A 1 97 ? -8.054 -2.969 -5.030 1.00 98.62 97 LYS A O 1
ATOM 782 N N . LYS A 1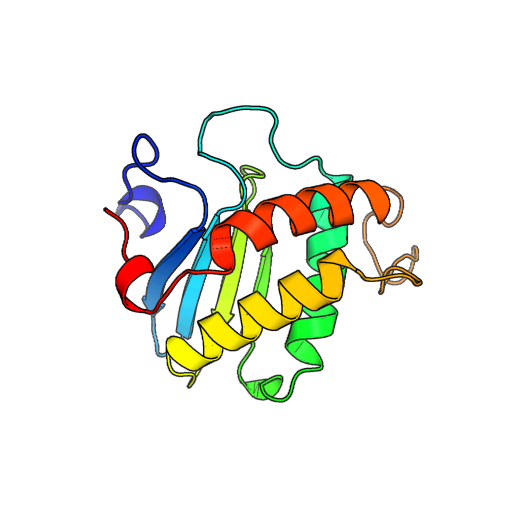 98 ? -7.575 -5.137 -5.413 1.00 98.44 98 LYS A N 1
ATOM 783 C CA . LYS A 1 98 ? -8.639 -5.648 -4.548 1.00 98.44 98 LYS A CA 1
ATOM 784 C C . LYS A 1 98 ? -8.417 -5.222 -3.096 1.00 98.44 98 LYS A C 1
ATOM 786 O O . LYS A 1 98 ? -9.330 -4.677 -2.492 1.00 98.44 98 LYS A O 1
ATOM 791 N N . THR A 1 99 ? -7.217 -5.428 -2.555 1.00 98.56 99 THR A N 1
ATOM 792 C CA . THR A 1 99 ? -6.890 -5.060 -1.171 1.00 98.56 99 THR A CA 1
ATOM 793 C C . THR A 1 99 ? -7.060 -3.565 -0.930 1.00 98.56 99 THR A C 1
ATOM 795 O O . THR A 1 99 ? -7.696 -3.186 0.044 1.00 98.56 99 THR A O 1
ATOM 798 N N . ILE A 1 100 ? -6.536 -2.712 -1.812 1.00 98.69 100 ILE A N 1
ATOM 799 C CA . ILE A 1 100 ? -6.665 -1.259 -1.667 1.00 98.69 100 ILE A CA 1
ATOM 800 C C . ILE A 1 100 ? -8.135 -0.840 -1.759 1.00 98.69 100 ILE A C 1
ATOM 802 O O . ILE A 1 100 ? -8.578 -0.089 -0.899 1.00 98.69 100 ILE A O 1
ATOM 806 N N . SER A 1 101 ? -8.902 -1.375 -2.715 1.00 98.44 101 SER A N 1
ATOM 807 C CA . SER A 1 101 ? -10.336 -1.087 -2.836 1.00 98.44 101 SER A CA 1
ATOM 808 C C . SER A 1 101 ? -11.128 -1.527 -1.601 1.00 98.44 101 SER A C 1
ATOM 810 O O . SER A 1 101 ? -11.921 -0.742 -1.094 1.00 98.44 101 SER A O 1
ATOM 812 N N . ASP A 1 102 ? -10.908 -2.744 -1.092 1.00 98.38 102 ASP A N 1
ATOM 813 C CA . ASP A 1 102 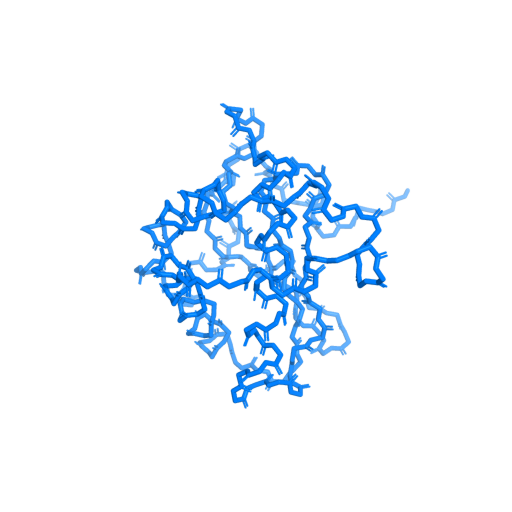? -11.586 -3.233 0.118 1.00 98.38 102 ASP A CA 1
ATOM 814 C C . ASP A 1 102 ? -11.252 -2.339 1.330 1.00 98.38 102 ASP A C 1
ATOM 816 O O . ASP A 1 102 ? -12.117 -2.031 2.149 1.00 98.38 102 ASP A O 1
ATOM 820 N N . LEU A 1 103 ? -9.990 -1.909 1.446 1.00 98.50 103 LEU A N 1
ATOM 821 C CA . LEU A 1 103 ? -9.518 -1.086 2.558 1.00 98.50 103 LEU A CA 1
ATOM 822 C C . LEU A 1 103 ? -9.940 0.386 2.451 1.00 98.50 103 LEU A C 1
ATOM 824 O O . LEU A 1 103 ? -10.097 1.041 3.482 1.00 98.50 103 LEU A O 1
ATOM 828 N N . SER A 1 104 ? -10.166 0.908 1.242 1.00 97.69 104 SER A N 1
ATOM 829 C CA . SER A 1 104 ? -10.740 2.244 1.029 1.00 97.69 104 SER A CA 1
ATOM 830 C C . SER A 1 104 ? -12.128 2.383 1.655 1.00 97.69 104 SER A C 1
ATOM 832 O O . SER A 1 104 ? -12.447 3.449 2.180 1.00 97.69 104 SER A O 1
ATOM 834 N N . ASP A 1 105 ? -12.908 1.301 1.664 1.00 96.94 105 ASP A N 1
ATOM 835 C CA . ASP A 1 105 ? -14.258 1.257 2.234 1.00 96.94 105 ASP A CA 1
ATOM 836 C C . ASP A 1 105 ? -14.304 0.604 3.625 1.00 96.94 105 ASP A C 1
ATOM 838 O O . ASP A 1 105 ? -15.366 0.542 4.242 1.00 96.94 105 ASP A O 1
ATOM 842 N N . TYR A 1 106 ? -13.162 0.156 4.158 1.00 98.12 106 TYR A N 1
ATOM 843 C CA . TYR A 1 106 ? -13.111 -0.606 5.403 1.00 98.12 106 TYR A CA 1
ATOM 844 C C . TYR A 1 106 ? -13.680 0.166 6.591 1.00 98.12 106 TYR A C 1
ATOM 846 O O . TYR A 1 106 ? -13.343 1.323 6.833 1.00 98.12 106 TYR A O 1
ATOM 854 N N . GLU A 1 107 ? -14.511 -0.513 7.366 1.00 97.06 107 GLU A N 1
ATOM 855 C CA . GLU A 1 107 ? -14.992 -0.069 8.664 1.00 97.06 107 GLU A CA 1
ATOM 856 C C . GLU A 1 107 ? -14.736 -1.207 9.650 1.00 97.06 107 GLU A C 1
ATOM 858 O O . GLU A 1 107 ? -15.019 -2.372 9.356 1.00 97.06 107 GLU A O 1
ATOM 863 N N . GLY A 1 108 ? -14.181 -0.887 10.815 1.00 96.81 108 GLY A N 1
ATOM 864 C CA . GLY A 1 108 ? -13.870 -1.892 11.824 1.00 96.81 108 GLY A CA 1
ATOM 865 C C . GLY A 1 108 ? -12.619 -1.582 12.641 1.00 96.81 108 GLY A C 1
ATOM 866 O O . GLY A 1 108 ? -12.017 -0.515 12.492 1.00 96.81 108 GLY A O 1
ATOM 867 N N . PRO A 1 109 ? -12.242 -2.500 13.545 1.00 97.62 109 PRO A N 1
ATOM 868 C CA . PRO A 1 109 ? -11.057 -2.345 14.378 1.00 97.62 109 PRO A CA 1
ATOM 869 C C . PRO A 1 109 ? -9.774 -2.461 13.550 1.00 97.62 109 PRO A C 1
ATOM 871 O O . PRO A 1 109 ? -9.648 -3.343 12.706 1.00 97.62 109 PRO A O 1
ATOM 874 N N . ILE A 1 110 ? -8.778 -1.620 13.833 1.00 98.44 110 ILE A N 1
ATOM 875 C CA . ILE A 1 110 ? -7.457 -1.763 13.214 1.00 98.44 110 ILE A CA 1
ATOM 876 C C . ILE A 1 110 ? -6.788 -3.013 13.820 1.00 98.44 110 ILE A C 1
ATOM 878 O O . ILE A 1 110 ? -6.640 -3.082 15.045 1.00 98.44 110 ILE A O 1
ATOM 882 N N . PRO A 1 111 ? -6.378 -4.012 13.012 1.00 97.69 111 PRO A N 1
ATOM 883 C CA . PRO A 1 111 ? -5.670 -5.187 13.516 1.00 97.69 111 PRO A CA 1
ATOM 884 C C . PRO A 1 111 ? -4.410 -4.776 14.281 1.00 97.69 111 PRO A C 1
ATOM 886 O O . PRO A 1 111 ? -3.719 -3.858 13.854 1.00 97.69 111 PRO A O 1
ATOM 889 N N . GLY A 1 112 ? -4.095 -5.429 15.401 1.00 96.88 112 GLY A N 1
ATOM 890 C CA . GLY A 1 112 ? -2.891 -5.126 16.184 1.00 96.88 112 GLY A CA 1
ATOM 891 C C . GLY A 1 112 ? -2.888 -3.756 16.875 1.00 96.88 112 GLY A C 1
ATOM 892 O O . GLY A 1 112 ? -1.826 -3.271 17.259 1.00 96.88 112 GLY A O 1
ATOM 893 N N . GLN A 1 113 ? -4.042 -3.099 17.035 1.00 97.31 113 GLN A N 1
ATOM 894 C CA . GLN A 1 113 ? -4.168 -1.831 17.766 1.00 97.31 113 GLN A CA 1
ATOM 895 C C . GLN A 1 113 ? -4.182 -2.052 19.290 1.00 97.31 113 GLN A C 1
ATOM 897 O O . GLN A 1 113 ? -5.130 -1.695 19.989 1.00 97.31 113 GLN A O 1
ATOM 902 N N . SER A 1 114 ? -3.117 -2.648 19.821 1.00 98.00 114 SER A N 1
ATOM 903 C CA . SER A 1 114 ? -2.914 -2.832 21.259 1.00 98.00 114 SER A CA 1
ATOM 904 C C . SER A 1 114 ? -1.436 -2.722 21.629 1.00 98.00 114 SER A C 1
ATOM 906 O O . SER A 1 114 ? -0.553 -2.872 20.785 1.00 98.00 114 SER A O 1
ATOM 908 N N . GLU A 1 115 ? -1.149 -2.466 22.905 1.00 97.44 115 GLU A N 1
ATOM 909 C CA . GLU A 1 115 ? 0.228 -2.361 23.407 1.00 97.44 115 GLU A CA 1
ATOM 910 C C . GLU A 1 115 ? 1.012 -3.680 23.357 1.00 97.44 115 GLU A C 1
ATOM 912 O O . GLU A 1 115 ? 2.239 -3.660 23.334 1.00 97.44 115 GLU A O 1
ATOM 917 N N . ILE A 1 116 ? 0.313 -4.820 23.328 1.00 98.19 116 ILE A N 1
ATOM 918 C CA . ILE A 1 116 ? 0.928 -6.152 23.248 1.00 98.19 116 ILE A CA 1
ATOM 919 C C . ILE A 1 116 ? 1.312 -6.480 21.801 1.00 98.19 116 ILE A C 1
ATOM 921 O O . ILE A 1 116 ? 2.306 -7.162 21.560 1.00 98.19 116 ILE A O 1
ATOM 925 N N . GLU A 1 117 ? 0.528 -6.003 20.834 1.00 97.88 117 GLU A N 1
ATOM 926 C CA . GLU A 1 117 ? 0.664 -6.376 19.424 1.00 97.88 117 GLU A CA 1
ATOM 927 C C . GLU A 1 117 ? 1.462 -5.356 18.601 1.00 97.88 117 GLU A C 1
ATOM 929 O O . GLU A 1 117 ? 1.942 -5.690 17.519 1.00 97.88 117 GLU A O 1
ATOM 934 N N . CYS A 1 118 ? 1.623 -4.123 19.093 1.00 98.31 118 CYS A N 1
ATOM 935 C CA . CYS A 1 118 ? 2.245 -3.039 18.343 1.00 98.31 118 CYS A CA 1
ATOM 936 C C . CYS A 1 118 ? 3.199 -2.199 19.194 1.00 98.31 118 CYS A C 1
ATOM 938 O O . CYS A 1 118 ? 2.846 -1.698 20.263 1.00 98.31 118 CYS A O 1
ATOM 940 N N . GLY A 1 119 ? 4.394 -1.949 18.650 1.00 98.31 119 GLY A N 1
ATOM 941 C CA . GLY A 1 119 ? 5.417 -1.122 19.294 1.00 98.31 119 GLY A CA 1
ATOM 942 C C . GLY A 1 119 ? 5.021 0.349 19.477 1.00 98.31 119 GLY A C 1
ATOM 943 O O . GLY A 1 119 ? 5.603 1.029 20.319 1.00 98.31 119 GLY A O 1
ATOM 944 N N . ASN A 1 120 ? 4.031 0.847 18.725 1.00 97.94 120 ASN A N 1
ATOM 945 C CA . ASN A 1 120 ? 3.454 2.177 18.927 1.00 97.94 120 ASN A CA 1
ATOM 946 C C . ASN A 1 120 ? 1.971 2.259 18.516 1.00 97.94 120 ASN A C 1
ATOM 948 O O . ASN A 1 120 ? 1.599 3.015 17.617 1.00 97.94 120 ASN A O 1
ATOM 952 N N . TYR A 1 121 ? 1.097 1.516 19.200 1.00 97.12 121 TYR A N 1
ATOM 953 C CA . TYR A 1 121 ? -0.342 1.461 18.879 1.00 97.12 121 TYR A CA 1
ATOM 954 C C . TYR A 1 121 ? -1.073 2.822 18.915 1.00 97.12 121 TYR A C 1
ATOM 956 O O . TYR A 1 121 ? -2.190 2.945 18.414 1.00 97.12 121 TYR A O 1
ATOM 964 N N . LYS A 1 122 ? -0.462 3.855 19.514 1.00 97.31 122 LYS A N 1
ATOM 965 C CA . LYS A 1 122 ? -0.999 5.225 19.587 1.00 97.31 122 LYS A CA 1
ATOM 966 C C . LYS A 1 122 ? -0.861 5.996 18.269 1.00 97.31 122 LYS A C 1
ATOM 968 O O . LYS A 1 122 ? -1.574 6.977 18.069 1.00 97.31 122 LYS A O 1
ATOM 973 N N . GLU A 1 123 ? 0.031 5.574 17.372 1.00 97.38 123 GLU A N 1
ATOM 974 C CA . GLU A 1 123 ? 0.162 6.114 16.011 1.00 97.38 123 GLU A CA 1
ATOM 975 C C . GLU A 1 123 ? -0.674 5.302 15.007 1.00 97.38 123 GLU A C 1
ATOM 977 O O . GLU A 1 123 ? -0.191 4.932 13.942 1.00 97.38 123 GLU A O 1
ATOM 982 N N . LEU A 1 124 ? -1.932 5.017 15.344 1.00 98.25 124 LEU A N 1
ATOM 983 C CA . LEU A 1 124 ? -2.895 4.373 14.451 1.00 98.25 124 LEU A CA 1
ATOM 984 C C . LEU A 1 124 ? -4.126 5.275 14.290 1.00 98.25 124 LEU A C 1
ATOM 986 O O . LEU A 1 124 ? -4.652 5.802 15.270 1.00 98.25 124 LEU A O 1
ATOM 990 N N . ASP A 1 125 ? -4.558 5.479 13.047 1.00 98.50 125 ASP A N 1
ATOM 991 C CA . ASP A 1 125 ? -5.688 6.324 12.667 1.00 98.50 125 ASP A CA 1
ATOM 992 C C . ASP A 1 125 ? -6.322 5.816 11.364 1.00 98.50 125 ASP A C 1
ATOM 994 O O . ASP A 1 125 ? -5.779 5.974 10.265 1.00 98.50 125 ASP A O 1
ATOM 998 N N . LEU A 1 126 ? -7.493 5.187 11.499 1.00 98.62 126 LEU A N 1
ATOM 999 C CA . LEU A 1 126 ? -8.218 4.601 10.375 1.00 98.62 126 LEU A CA 1
ATOM 1000 C C . LEU A 1 126 ? -8.674 5.663 9.369 1.00 98.62 126 LEU A C 1
ATOM 1002 O O . LEU A 1 126 ? -8.645 5.417 8.167 1.00 98.62 126 LEU A O 1
ATOM 1006 N N . GLN A 1 127 ? -9.073 6.847 9.831 1.00 98.44 127 GLN A N 1
ATOM 1007 C CA . GLN A 1 127 ? -9.623 7.871 8.944 1.00 98.44 127 GLN A CA 1
ATOM 1008 C C . GLN A 1 127 ? -8.527 8.496 8.080 1.00 98.44 127 GLN A C 1
ATOM 1010 O O . GLN A 1 127 ? -8.715 8.677 6.873 1.00 98.44 127 GLN A O 1
ATOM 1015 N N . GLU A 1 128 ? -7.353 8.759 8.662 1.00 98.44 128 GLU A N 1
ATOM 1016 C CA . GLU A 1 128 ? -6.193 9.195 7.881 1.00 98.44 128 GLU A CA 1
ATOM 1017 C C . GLU A 1 128 ? -5.755 8.120 6.870 1.00 98.44 128 GLU A C 1
ATOM 1019 O O . GLU A 1 128 ? -5.487 8.443 5.712 1.00 98.44 128 GLU A O 1
ATOM 1024 N N . ALA A 1 129 ? -5.748 6.841 7.264 1.00 98.75 129 ALA A N 1
ATOM 1025 C CA . ALA A 1 129 ? -5.423 5.730 6.368 1.00 98.75 129 ALA A CA 1
ATOM 1026 C C . ALA A 1 129 ? -6.387 5.620 5.182 1.00 98.75 129 ALA A C 1
ATOM 1028 O O . ALA A 1 129 ? -5.947 5.581 4.031 1.00 98.75 129 ALA A O 1
ATOM 1029 N N . LYS A 1 130 ? -7.701 5.622 5.444 1.00 98.69 130 LYS A N 1
ATOM 1030 C CA . LYS A 1 130 ? -8.738 5.536 4.404 1.00 98.69 130 LYS A CA 1
ATOM 1031 C C . LYS A 1 130 ? -8.619 6.665 3.393 1.00 98.69 130 LYS A C 1
ATOM 1033 O O . LYS A 1 130 ? -8.709 6.421 2.193 1.00 98.69 130 LYS A O 1
ATOM 1038 N N . LYS A 1 131 ? -8.351 7.890 3.853 1.00 98.62 131 LYS A N 1
ATOM 1039 C CA . LYS A 1 131 ? -8.160 9.044 2.966 1.00 98.62 131 LYS A CA 1
ATOM 1040 C C . LYS A 1 131 ? -7.036 8.816 1.953 1.00 98.62 131 LYS A C 1
ATOM 1042 O O . LYS A 1 131 ? -7.198 9.160 0.784 1.00 98.62 131 LYS A O 1
ATOM 1047 N N . GLU A 1 132 ? -5.909 8.255 2.382 1.00 98.75 132 GLU A N 1
ATOM 1048 C CA . GLU A 1 132 ? -4.781 7.980 1.486 1.00 98.75 132 GLU A CA 1
ATOM 1049 C C . GLU A 1 132 ? -5.026 6.743 0.609 1.00 98.75 132 GLU A C 1
ATOM 1051 O O . GLU A 1 132 ? -4.668 6.751 -0.569 1.00 98.75 132 GLU A O 1
ATOM 1056 N N . LEU A 1 133 ? -5.719 5.725 1.129 1.00 98.81 133 LEU A N 1
ATOM 1057 C CA . LEU A 1 133 ? -6.143 4.556 0.355 1.00 98.81 133 LEU A CA 1
ATOM 1058 C C . LEU A 1 133 ? -7.109 4.928 -0.773 1.00 98.81 133 LEU A C 1
ATOM 1060 O O . LEU A 1 133 ? -6.925 4.453 -1.884 1.00 98.81 133 LEU A O 1
ATOM 1064 N N . ILE A 1 134 ? -8.099 5.794 -0.527 1.00 98.81 134 ILE A N 1
ATOM 1065 C CA . ILE A 1 134 ? -9.054 6.260 -1.552 1.00 98.81 134 ILE A CA 1
ATOM 1066 C C . ILE A 1 134 ? -8.317 6.953 -2.703 1.00 98.81 134 ILE A C 1
ATOM 1068 O O . ILE A 1 134 ? -8.519 6.606 -3.866 1.00 98.81 134 ILE A O 1
ATOM 1072 N N . LYS A 1 135 ? -7.404 7.883 -2.390 1.00 98.62 135 LYS A N 1
ATOM 1073 C CA . LYS A 1 135 ? -6.587 8.556 -3.413 1.00 98.62 135 LYS A CA 1
ATOM 1074 C C . LYS A 1 135 ? -5.746 7.560 -4.206 1.00 98.62 135 LYS A C 1
ATOM 1076 O O . LYS A 1 135 ? -5.645 7.671 -5.423 1.00 98.62 135 LYS A O 1
ATOM 1081 N N . TYR A 1 136 ? -5.122 6.603 -3.520 1.00 98.75 136 TYR A N 1
ATOM 1082 C CA . TYR A 1 136 ? -4.288 5.608 -4.183 1.00 98.75 136 TYR A CA 1
ATOM 1083 C C . TYR A 1 136 ? -5.116 4.639 -5.034 1.00 98.75 136 TYR A C 1
ATOM 1085 O O . TYR A 1 136 ? -4.692 4.292 -6.133 1.00 98.75 136 TYR A O 1
ATOM 1093 N N . ASN A 1 137 ? -6.320 4.270 -4.592 1.00 98.69 137 ASN A N 1
ATOM 1094 C CA . ASN A 1 137 ? -7.260 3.467 -5.370 1.00 98.69 137 ASN A CA 1
ATOM 1095 C C . ASN A 1 137 ? -7.572 4.136 -6.716 1.00 98.69 137 ASN A C 1
ATOM 1097 O O . ASN A 1 137 ? -7.500 3.490 -7.760 1.00 98.69 137 ASN A O 1
ATOM 1101 N N . ASP A 1 138 ? -7.825 5.449 -6.709 1.00 98.44 138 ASP A N 1
ATOM 1102 C CA . ASP A 1 138 ? -8.059 6.223 -7.931 1.00 98.44 138 ASP A CA 1
ATOM 1103 C C . ASP A 1 138 ? -6.861 6.234 -8.888 1.00 98.44 138 ASP A C 1
ATOM 1105 O O . ASP A 1 138 ? -7.061 6.234 -10.102 1.00 98.44 138 ASP A O 1
ATOM 1109 N N . VAL A 1 139 ? -5.634 6.202 -8.361 1.00 98.25 139 VAL A N 1
ATOM 1110 C CA . VAL A 1 139 ? -4.403 6.107 -9.161 1.00 98.25 139 VAL A CA 1
ATOM 1111 C C . VAL A 1 139 ? -4.280 4.737 -9.823 1.00 98.25 139 VAL A C 1
ATOM 1113 O O . VAL A 1 139 ? -3.899 4.644 -10.989 1.00 98.25 139 VAL A O 1
ATOM 1116 N N . ILE A 1 140 ? -4.567 3.660 -9.086 1.00 98.31 140 ILE A N 1
ATOM 1117 C CA . ILE A 1 140 ? -4.236 2.306 -9.543 1.00 98.31 140 ILE A CA 1
ATOM 1118 C C . ILE A 1 140 ? -5.374 1.590 -10.268 1.00 98.31 140 ILE A C 1
ATOM 1120 O O . ILE A 1 140 ? -5.104 0.603 -10.955 1.00 98.31 140 ILE A O 1
ATOM 1124 N N . LYS A 1 141 ? -6.629 2.039 -10.137 1.00 97.00 141 LYS A N 1
ATOM 1125 C CA . LYS A 1 141 ? -7.819 1.307 -10.617 1.00 97.00 141 LYS A CA 1
ATOM 1126 C C . LYS A 1 141 ? -7.750 0.889 -12.085 1.00 97.00 141 LYS A C 1
ATOM 1128 O O . LYS A 1 141 ? -8.151 -0.232 -12.398 1.00 97.00 141 LYS A O 1
ATOM 1133 N N . ASP A 1 142 ? -7.106 1.680 -12.940 1.00 96.75 142 ASP A N 1
ATOM 1134 C CA . ASP A 1 142 ? -7.002 1.419 -14.383 1.00 96.75 142 ASP A CA 1
ATOM 1135 C C . ASP A 1 142 ? -5.642 0.843 -14.826 1.00 96.75 142 ASP A C 1
ATOM 1137 O O . ASP A 1 142 ? -5.478 0.490 -15.992 1.00 96.75 142 ASP A O 1
ATOM 1141 N N . LEU A 1 143 ? -4.676 0.669 -13.911 1.00 96.31 143 LEU A N 1
ATOM 1142 C CA . LEU A 1 143 ? -3.337 0.170 -14.259 1.00 96.31 143 LEU A CA 1
ATOM 1143 C C . LEU A 1 143 ? -3.361 -1.256 -14.818 1.00 96.31 143 LEU A C 1
ATOM 1145 O O . LEU A 1 143 ? -4.098 -2.128 -14.352 1.00 96.31 143 LEU A O 1
ATOM 1149 N N . THR A 1 144 ? -2.484 -1.521 -15.770 1.00 95.81 144 THR A N 1
ATOM 1150 C CA . THR A 1 144 ? -2.276 -2.833 -16.379 1.00 95.81 144 THR A CA 1
ATOM 1151 C C . THR A 1 144 ? -0.831 -3.285 -16.194 1.00 95.81 144 THR A C 1
ATOM 1153 O O . THR A 1 144 ? 0.021 -2.540 -15.717 1.00 95.81 144 THR A O 1
ATOM 1156 N N . GLU A 1 145 ? -0.517 -4.510 -16.615 1.00 96.06 145 GLU A N 1
ATOM 1157 C CA . GLU A 1 145 ? 0.859 -5.028 -16.596 1.00 96.06 145 GLU A CA 1
ATOM 1158 C C . GLU A 1 145 ? 1.839 -4.184 -17.423 1.00 96.06 145 GLU A C 1
ATOM 1160 O O . GLU A 1 145 ? 3.041 -4.255 -17.206 1.00 96.06 145 GLU A O 1
ATOM 1165 N N . LYS A 1 146 ? 1.356 -3.357 -18.357 1.00 96.12 146 LYS A N 1
ATOM 1166 C CA . LYS A 1 146 ? 2.218 -2.468 -19.149 1.00 96.12 146 LYS A CA 1
ATOM 1167 C C . LYS A 1 146 ? 2.693 -1.250 -18.359 1.00 96.12 146 LYS A C 1
ATOM 1169 O O . LYS A 1 146 ? 3.692 -0.643 -18.730 1.00 96.12 146 LYS A O 1
ATOM 1174 N N . ASP A 1 147 ? 1.986 -0.902 -17.288 1.00 96.31 147 ASP A N 1
ATOM 1175 C CA . ASP A 1 147 ? 2.210 0.328 -16.534 1.00 96.31 147 ASP A CA 1
ATOM 1176 C C . ASP A 1 147 ? 3.183 0.139 -15.363 1.00 96.31 147 ASP A C 1
ATOM 1178 O O . ASP A 1 147 ? 3.597 1.121 -14.751 1.00 96.31 147 ASP A O 1
ATOM 1182 N N . ILE A 1 148 ? 3.581 -1.106 -15.063 1.00 96.75 148 ILE A N 1
ATOM 1183 C CA . ILE A 1 148 ? 4.401 -1.427 -13.884 1.00 96.75 148 ILE A CA 1
ATOM 1184 C C . ILE A 1 148 ? 5.899 -1.190 -14.071 1.00 96.75 148 ILE A C 1
ATOM 1186 O O . ILE A 1 148 ? 6.689 -1.492 -13.182 1.00 96.75 148 ILE A O 1
ATOM 1190 N N . TYR A 1 149 ? 6.328 -0.683 -15.217 1.00 95.88 149 TYR A N 1
ATOM 1191 C CA . TYR A 1 149 ? 7.741 -0.438 -15.476 1.00 95.88 149 TYR A CA 1
ATOM 1192 C C . TYR A 1 149 ? 8.076 1.027 -15.209 1.00 95.88 149 TYR A C 1
ATOM 1194 O O . TYR A 1 149 ? 7.337 1.930 -15.610 1.00 95.88 149 TYR A O 1
ATOM 1202 N N . TYR A 1 150 ? 9.199 1.265 -14.525 1.00 92.94 150 TYR A N 1
ATOM 1203 C CA . TYR A 1 150 ? 9.733 2.616 -14.373 1.00 92.94 150 TYR A CA 1
ATOM 1204 C C . TYR A 1 150 ? 10.000 3.237 -15.752 1.00 92.94 150 TYR A C 1
ATOM 1206 O O . TYR A 1 150 ? 10.428 2.544 -16.677 1.00 92.94 150 TYR A O 1
ATOM 1214 N N . LYS A 1 151 ? 9.727 4.538 -15.876 1.00 83.25 151 LYS A N 1
ATOM 1215 C CA . LYS A 1 151 ? 9.931 5.322 -17.100 1.00 83.25 151 LYS A CA 1
ATOM 1216 C C . LYS A 1 151 ? 11.247 6.090 -17.063 1.00 83.25 151 LYS A C 1
ATOM 1218 O O . LYS A 1 151 ? 11.653 6.506 -15.955 1.00 83.25 151 LYS A O 1
#

InterPro domains:
  IPR003815 S-ribosylhomocysteinase (LuxS) [PF02664] (3-136)
  IPR003815 S-ribosylhomocysteinase (LuxS) [PR01487] (22-40)
  IPR003815 S-ribosylhomocysteinase (LuxS) [PR01487] (70-88)
  IPR003815 S-ribosylhomocysteinase (LuxS) [PR01487] (111-130)
  IPR003815 S-ribosylhomocysteinase (LuxS) [PTHR35799] (1-132)
  IPR011249 Metalloenzyme, LuxS/M16 peptidase-like [SSF63411] (3-136)
  IPR037005 S-ribosylhomocysteinase (LuxS) superfamily [G3DSA:3.30.1360.80] (1-151)

Foldseek 3Di:
DDDDQVRVADLQQDDAEWAFSDDDPQKTKIWRFLARPPDDPAQDLQLQVLCQQQLLVQLCPDPQNVFWDDWHADPSRGTIMTIGGDDDPQVVLVSVLVSLVCLLPDDDDRPQLDVVRDVCSVSHDSVSNSVSSVSSNVVSVPDDPVNRHRD

Sequence (151 aa):
MEKIASFMVDHTKLEPGIYLSREDRGVITYDLRFIKPNTPPFLSNKALHTIEHLCATYLRNSKFNENVIYFGPMGCRTGFYLLTLGLAHKEVIGLVKKTISDLSDYEGPIPGQSEIECGNYKELDLQEAKKELIKYNDVIKDLTEKDIYYK

pLDDT: mean 97.02, std 3.49, range [73.94, 98.94]

Radius of gyration: 14.94 Å; chains: 1; bounding box: 45×36×43 Å